Protein AF-A0A128ECB1-F1 (afdb_monomer_lite)

Structure (mmCIF, N/CA/C/O backbone):
data_AF-A0A128ECB1-F1
#
_entry.id   AF-A0A128ECB1-F1
#
loop_
_atom_site.group_PDB
_atom_site.id
_atom_site.type_symbol
_atom_site.label_atom_id
_atom_site.label_alt_id
_atom_site.label_comp_id
_atom_site.label_asym_id
_atom_site.label_entity_id
_atom_site.label_seq_id
_atom_site.pdbx_PDB_ins_code
_atom_site.Cartn_x
_atom_site.Cartn_y
_atom_site.Cartn_z
_atom_site.occupancy
_atom_site.B_iso_or_equiv
_atom_site.auth_seq_id
_atom_site.auth_comp_id
_atom_site.auth_asym_id
_atom_site.auth_atom_id
_atom_site.pdbx_PDB_model_num
ATOM 1 N N . MET A 1 1 ? -12.118 0.300 20.536 1.00 48.75 1 MET A N 1
ATOM 2 C CA . MET A 1 1 ? -10.852 0.964 20.926 1.00 48.75 1 MET A CA 1
ATOM 3 C C . MET A 1 1 ? -10.892 2.344 20.295 1.00 48.75 1 MET A C 1
ATOM 5 O O . MET A 1 1 ? -11.172 2.391 19.109 1.00 48.75 1 MET A O 1
ATOM 9 N N . LYS A 1 2 ? -10.708 3.451 21.031 1.00 47.72 2 LYS A N 1
ATOM 10 C CA . LYS A 1 2 ? -10.487 4.741 20.357 1.00 47.72 2 LYS A CA 1
ATOM 11 C C . LYS A 1 2 ? -9.091 4.660 19.750 1.00 47.72 2 LYS A C 1
ATOM 13 O O . LYS A 1 2 ? -8.120 4.526 20.490 1.00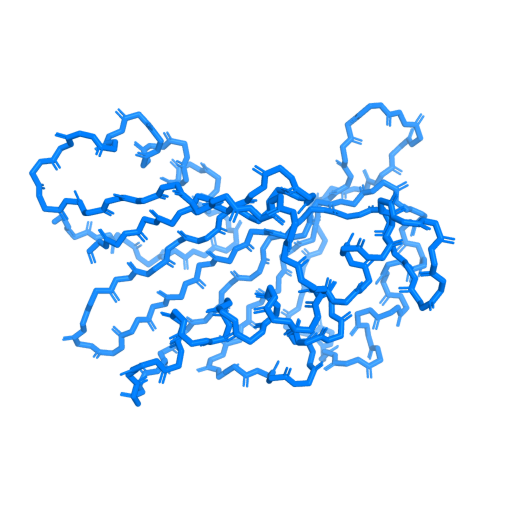 47.72 2 LYS A O 1
ATOM 18 N N . ILE A 1 3 ? -9.018 4.579 18.431 1.00 57.84 3 ILE A N 1
ATOM 19 C CA . ILE A 1 3 ? -7.754 4.711 17.719 1.00 57.84 3 ILE A CA 1
ATOM 20 C C . ILE A 1 3 ? -7.502 6.210 17.662 1.00 57.84 3 ILE A C 1
ATOM 22 O O . ILE A 1 3 ? -8.335 6.944 17.135 1.00 57.84 3 ILE A O 1
ATOM 26 N N . ASP A 1 4 ? -6.422 6.658 18.305 1.00 58.25 4 ASP A N 1
ATOM 27 C CA . ASP A 1 4 ? -5.893 8.006 18.089 1.00 58.25 4 ASP A CA 1
ATOM 28 C C . ASP A 1 4 ? -5.702 8.202 16.581 1.00 58.25 4 ASP A C 1
ATOM 30 O O . ASP A 1 4 ? -5.378 7.229 15.897 1.00 58.25 4 ASP A O 1
ATOM 34 N N . ASP A 1 5 ? -5.894 9.416 16.060 1.00 69.38 5 ASP A N 1
ATOM 35 C CA . ASP A 1 5 ? -5.729 9.669 14.626 1.00 69.38 5 ASP A CA 1
ATOM 36 C C . ASP A 1 5 ? -4.390 9.083 14.138 1.00 69.38 5 ASP A C 1
ATOM 38 O O . ASP A 1 5 ? -3.307 9.403 14.650 1.00 69.38 5 ASP A O 1
ATOM 42 N N . ILE A 1 6 ? -4.473 8.131 13.202 1.00 76.12 6 ILE A N 1
ATOM 43 C CA . ILE A 1 6 ? -3.283 7.559 12.581 1.00 76.12 6 ILE A CA 1
ATOM 44 C C . ILE A 1 6 ? -2.741 8.616 11.632 1.00 76.12 6 ILE A C 1
ATOM 46 O O . ILE A 1 6 ? -3.470 9.182 10.833 1.00 76.12 6 ILE A O 1
ATOM 50 N N . THR A 1 7 ? -1.448 8.870 11.745 1.00 81.44 7 THR A N 1
ATOM 51 C CA . THR A 1 7 ? -0.670 9.776 10.911 1.00 81.44 7 THR A CA 1
ATOM 52 C C . THR A 1 7 ? 0.581 9.032 10.450 1.00 81.44 7 THR A C 1
ATOM 54 O O . THR A 1 7 ? 0.991 8.046 11.078 1.00 81.44 7 THR A O 1
ATOM 57 N N . PRO A 1 8 ? 1.286 9.526 9.424 1.00 80.50 8 PRO A N 1
ATOM 58 C CA . PRO A 1 8 ? 2.582 8.978 9.032 1.00 80.50 8 PRO A CA 1
ATOM 59 C C . PRO A 1 8 ? 3.594 8.814 10.184 1.00 80.50 8 PRO A C 1
ATOM 61 O O . PRO A 1 8 ? 4.447 7.933 10.136 1.00 80.50 8 PRO A O 1
ATOM 64 N N . ASN A 1 9 ? 3.514 9.637 11.239 1.00 82.19 9 ASN A N 1
ATOM 65 C CA . ASN A 1 9 ? 4.475 9.612 12.348 1.00 82.19 9 ASN A CA 1
ATOM 66 C C . ASN A 1 9 ? 4.181 8.527 13.403 1.00 82.19 9 ASN A C 1
ATOM 68 O O . ASN A 1 9 ? 5.099 8.119 14.114 1.00 82.19 9 ASN A O 1
ATOM 72 N N . ASN A 1 10 ? 2.928 8.076 13.549 1.00 82.25 10 ASN A N 1
ATOM 73 C CA . ASN A 1 10 ? 2.549 7.038 14.522 1.00 82.25 10 ASN A CA 1
ATOM 74 C C . ASN A 1 10 ? 2.112 5.713 13.867 1.00 82.25 10 ASN A C 1
ATOM 76 O O . ASN A 1 10 ? 1.903 4.744 14.599 1.00 82.25 10 ASN A O 1
ATOM 80 N N . PHE A 1 11 ? 2.024 5.652 12.530 1.00 85.00 11 PHE A N 1
ATOM 81 C CA . PHE A 1 11 ? 1.539 4.492 11.775 1.00 85.00 11 PHE A CA 1
ATOM 82 C C . PHE A 1 11 ? 2.180 3.183 12.235 1.00 85.00 11 PHE A C 1
ATOM 84 O O . PHE A 1 11 ? 1.469 2.253 12.592 1.00 85.00 11 PHE A O 1
ATOM 91 N N . ASP A 1 12 ? 3.511 3.121 12.306 1.00 84.12 12 ASP A N 1
ATOM 92 C CA . ASP A 1 12 ? 4.231 1.881 12.629 1.00 84.12 12 ASP A CA 1
ATOM 93 C C . ASP A 1 12 ? 3.928 1.392 14.042 1.00 84.12 12 ASP A C 1
ATOM 95 O O . ASP A 1 12 ? 3.641 0.216 14.255 1.00 84.12 12 ASP A O 1
ATOM 99 N N . LYS A 1 13 ? 3.885 2.314 15.006 1.00 82.56 13 LYS A N 1
ATOM 100 C CA . LYS A 1 13 ? 3.534 1.999 16.393 1.00 82.56 13 LYS A CA 1
ATOM 101 C C . LYS A 1 13 ? 2.102 1.474 16.497 1.00 82.56 13 LYS A C 1
ATOM 103 O O . LYS A 1 13 ? 1.847 0.540 17.260 1.00 82.56 13 LYS A O 1
ATOM 108 N N . VAL A 1 14 ? 1.165 2.074 15.759 1.00 76.38 14 VAL A N 1
ATOM 109 C CA . VAL A 1 14 ? -0.236 1.630 15.745 1.00 76.38 14 VAL A CA 1
ATOM 110 C C . VAL A 1 14 ? -0.356 0.275 15.051 1.00 76.38 14 VAL A C 1
ATOM 112 O O . VAL A 1 14 ? -0.978 -0.629 15.605 1.00 76.38 14 VAL A O 1
ATOM 115 N N . PHE A 1 15 ? 0.310 0.096 13.912 1.00 77.81 15 PHE A N 1
ATOM 116 C CA . PHE A 1 15 ? 0.346 -1.149 13.150 1.00 77.81 15 PHE A CA 1
ATOM 117 C C . PHE A 1 15 ? 0.907 -2.311 13.977 1.00 77.81 15 PHE A C 1
ATOM 119 O O . PHE A 1 15 ? 0.271 -3.354 14.110 1.00 77.81 15 PHE A O 1
ATOM 126 N N . GLU A 1 16 ? 2.062 -2.131 14.619 1.00 81.25 16 GLU A N 1
ATOM 127 C CA . GLU A 1 16 ? 2.663 -3.151 15.484 1.00 81.25 16 GLU A CA 1
ATOM 128 C C . GLU A 1 16 ? 1.773 -3.499 16.675 1.00 81.25 16 GLU A C 1
ATOM 130 O O . GLU A 1 16 ? 1.624 -4.673 17.032 1.00 81.25 16 GLU A O 1
ATOM 135 N N . LYS A 1 17 ? 1.167 -2.484 17.302 1.00 76.12 17 LYS A N 1
ATOM 136 C CA . LYS A 1 17 ? 0.213 -2.697 18.390 1.00 76.12 17 LYS A CA 1
ATOM 137 C C . LYS A 1 17 ? -0.983 -3.509 17.896 1.00 76.12 17 LYS A C 1
ATOM 139 O O . LYS A 1 17 ? -1.382 -4.450 18.572 1.00 76.12 17 LYS A O 1
ATOM 144 N N . MET A 1 18 ? -1.501 -3.214 16.707 1.00 70.44 18 MET A N 1
ATOM 145 C CA . MET A 1 18 ? -2.591 -3.971 16.094 1.00 70.44 18 MET A CA 1
ATOM 146 C C . MET A 1 18 ? -2.222 -5.419 15.793 1.00 70.44 18 MET A C 1
ATOM 148 O O . MET A 1 18 ? -3.006 -6.316 16.092 1.00 70.44 18 MET A O 1
ATOM 152 N N . LEU A 1 19 ? -1.030 -5.673 15.249 1.00 74.44 19 LEU A N 1
ATOM 153 C CA . LEU A 1 19 ? -0.571 -7.037 14.992 1.00 74.44 19 LEU A CA 1
ATOM 154 C C . LEU A 1 19 ? -0.505 -7.870 16.279 1.00 74.44 19 LEU A C 1
ATOM 156 O O . LEU A 1 19 ? -0.891 -9.043 16.275 1.00 74.44 19 LEU A O 1
ATOM 160 N N . LYS A 1 20 ? -0.064 -7.259 17.387 1.00 79.69 20 LYS A N 1
ATOM 161 C CA . LYS A 1 20 ? -0.066 -7.880 18.725 1.00 79.69 20 LYS A CA 1
ATOM 162 C C . LYS A 1 20 ? -1.488 -8.091 19.251 1.00 79.69 20 LYS A C 1
ATOM 164 O O . LYS A 1 20 ? -1.783 -9.115 19.862 1.00 79.69 20 LYS A O 1
ATOM 169 N N . ASP A 1 21 ? -2.377 -7.154 18.948 1.00 74.50 21 ASP A N 1
ATOM 170 C CA . ASP A 1 21 ? -3.736 -7.081 19.472 1.00 74.50 21 ASP A CA 1
ATOM 171 C C . ASP A 1 21 ? -4.796 -7.710 18.555 1.00 74.50 21 ASP A C 1
ATOM 173 O O . ASP A 1 21 ? -5.985 -7.606 18.843 1.00 74.50 21 ASP A O 1
ATOM 177 N N . LYS A 1 22 ? -4.404 -8.421 17.488 1.00 71.69 22 LYS A N 1
ATOM 178 C CA . LYS A 1 22 ? -5.326 -8.976 16.475 1.00 71.69 22 LYS A CA 1
ATOM 179 C C . LYS A 1 22 ? -6.431 -9.893 17.021 1.00 71.69 22 LYS A C 1
ATOM 181 O O . LYS A 1 22 ? -7.403 -10.153 16.323 1.00 71.69 22 LYS A O 1
ATOM 186 N N . LYS A 1 23 ? -6.280 -10.405 18.249 1.00 74.69 23 LYS A N 1
ATOM 187 C CA . LYS A 1 23 ? -7.268 -11.244 18.956 1.00 74.69 23 LYS A CA 1
ATOM 188 C C . LYS A 1 23 ? -8.085 -10.487 20.015 1.00 74.69 23 LYS A C 1
ATOM 190 O O . LYS A 1 23 ? -8.841 -11.109 20.757 1.00 74.69 23 LYS A O 1
ATOM 195 N N . LYS A 1 24 ? -7.911 -9.170 20.152 1.00 77.56 24 LYS A N 1
ATOM 196 C CA . LYS A 1 24 ? -8.659 -8.367 21.126 1.00 77.56 24 LYS A CA 1
ATOM 197 C C . LYS A 1 24 ? -10.105 -8.162 20.680 1.00 77.56 24 LYS A C 1
ATOM 199 O O . LYS A 1 24 ? -10.434 -8.170 19.497 1.00 77.56 24 LYS A O 1
ATOM 204 N N . ARG A 1 25 ? -10.975 -7.939 21.666 1.00 77.44 25 ARG A N 1
ATOM 205 C CA . ARG A 1 25 ? -12.389 -7.616 21.452 1.00 77.44 25 ARG A CA 1
ATOM 206 C C . ARG A 1 25 ? -12.525 -6.351 20.596 1.00 77.44 25 ARG A C 1
ATOM 208 O O . ARG A 1 25 ? -11.927 -5.328 20.922 1.00 77.44 25 ARG A O 1
ATOM 215 N N . GLY A 1 26 ? -13.363 -6.424 19.563 1.00 78.88 26 GLY A N 1
ATOM 216 C CA . GLY A 1 26 ? -13.645 -5.301 18.665 1.00 78.88 26 GLY A CA 1
ATOM 217 C C . GLY A 1 26 ? -12.675 -5.159 17.492 1.00 78.88 26 GLY A C 1
ATOM 218 O O . GLY A 1 26 ? -12.663 -4.106 16.880 1.00 78.88 26 GLY A O 1
ATOM 219 N N . VAL A 1 27 ? -11.870 -6.184 17.189 1.00 84.69 27 VAL A N 1
ATOM 220 C CA . VAL A 1 27 ? -11.055 -6.242 15.968 1.00 84.69 27 VAL A CA 1
ATOM 221 C C . VAL A 1 27 ? -11.497 -7.448 15.148 1.00 84.69 27 VAL A C 1
ATOM 223 O O . VAL A 1 27 ? -11.406 -8.580 15.627 1.00 84.69 27 VAL A O 1
ATOM 226 N N . ALA A 1 28 ? -11.958 -7.222 13.919 1.00 88.19 28 ALA A N 1
ATOM 227 C CA . ALA A 1 28 ? -12.137 -8.296 12.944 1.00 88.19 28 ALA A CA 1
ATOM 228 C C . ALA A 1 28 ? -10.890 -8.376 12.056 1.00 88.19 28 ALA A C 1
ATOM 230 O O . ALA A 1 28 ? -10.308 -7.357 11.696 1.00 88.19 28 ALA A O 1
ATOM 231 N N . ASN A 1 29 ? -10.442 -9.584 11.723 1.00 89.75 29 ASN A N 1
ATOM 232 C CA . ASN A 1 29 ? -9.281 -9.777 10.861 1.00 89.75 29 ASN A CA 1
ATOM 233 C C . ASN A 1 29 ? -9.518 -10.913 9.869 1.00 89.75 29 ASN A C 1
ATOM 235 O O . ASN A 1 29 ? -10.249 -11.858 10.164 1.00 89.75 29 ASN A O 1
ATOM 239 N N . ALA A 1 30 ? -8.891 -10.806 8.704 1.00 90.44 30 ALA A N 1
ATOM 240 C CA . ALA A 1 30 ? -8.915 -11.813 7.660 1.00 90.44 30 ALA A CA 1
ATOM 241 C C . ALA A 1 30 ? -7.533 -11.924 7.009 1.00 90.44 30 ALA A C 1
ATOM 243 O O . ALA A 1 30 ? -6.811 -10.935 6.876 1.00 90.44 30 ALA A O 1
ATOM 244 N N . ARG A 1 31 ? -7.183 -13.136 6.578 1.00 91.56 31 ARG A N 1
ATOM 245 C CA . ARG A 1 31 ? -6.104 -13.370 5.619 1.00 91.56 31 ARG A CA 1
ATOM 246 C C . ARG A 1 31 ? -6.754 -13.784 4.309 1.00 91.56 31 ARG A C 1
ATOM 248 O O . ARG A 1 31 ? -7.494 -14.763 4.284 1.00 91.56 31 ARG A O 1
ATOM 255 N N . ILE A 1 32 ? -6.483 -13.030 3.259 1.00 93.44 32 ILE A N 1
ATOM 256 C CA . ILE A 1 32 ? -6.974 -13.290 1.913 1.00 93.44 32 ILE A CA 1
ATOM 257 C C . ILE A 1 32 ? -5.817 -13.885 1.134 1.00 93.44 32 ILE A C 1
ATOM 259 O O . ILE A 1 32 ? -4.764 -13.259 1.025 1.00 93.44 32 ILE A O 1
ATOM 263 N N . ASP A 1 33 ? -6.010 -15.096 0.632 1.00 93.44 33 ASP A N 1
ATOM 264 C CA . ASP A 1 33 ? -5.047 -15.724 -0.257 1.00 93.44 33 ASP A CA 1
ATOM 265 C C . ASP A 1 33 ? -5.195 -15.149 -1.670 1.00 93.44 33 ASP A C 1
ATOM 267 O O . ASP A 1 33 ? -6.310 -14.999 -2.173 1.00 93.44 33 ASP A O 1
ATOM 271 N N . PHE A 1 34 ? -4.073 -14.781 -2.278 1.00 92.69 34 PHE A N 1
ATOM 272 C CA . PHE A 1 34 ? -4.014 -14.263 -3.642 1.00 92.69 34 PHE A CA 1
ATOM 273 C C . PHE A 1 34 ? -3.440 -15.278 -4.630 1.00 92.69 34 PHE A C 1
ATOM 275 O O . PHE A 1 34 ? -3.350 -14.966 -5.826 1.00 92.69 34 PHE A O 1
ATOM 282 N N . GLU A 1 35 ? -3.085 -16.475 -4.167 1.00 88.25 35 GLU A N 1
ATOM 283 C CA . GLU A 1 35 ? -2.659 -17.561 -5.033 1.00 88.25 35 GLU A CA 1
ATOM 284 C C . GLU A 1 35 ? -3.758 -17.861 -6.065 1.00 88.25 35 GLU A C 1
ATOM 286 O O . GLU A 1 35 ? -4.948 -17.914 -5.754 1.00 88.25 35 GLU A O 1
ATOM 291 N N . ASN A 1 36 ? -3.364 -18.009 -7.331 1.00 88.56 36 ASN A N 1
ATOM 292 C CA . ASN A 1 36 ? -4.260 -18.295 -8.459 1.00 88.56 36 ASN A CA 1
ATOM 293 C C . ASN A 1 36 ? -5.336 -17.231 -8.776 1.00 88.56 36 ASN A C 1
ATOM 295 O O . ASN A 1 36 ? -6.221 -17.483 -9.594 1.00 88.56 36 ASN A O 1
ATOM 299 N N . ILE A 1 37 ? -5.259 -16.022 -8.206 1.00 92.62 37 ILE A N 1
ATOM 300 C CA . ILE A 1 37 ? -6.124 -14.892 -8.588 1.00 92.62 37 ILE A CA 1
ATOM 301 C C . ILE A 1 37 ? -5.414 -14.031 -9.641 1.00 92.62 37 ILE A C 1
ATOM 303 O O . ILE A 1 37 ? -4.225 -13.733 -9.520 1.00 92.62 37 ILE A O 1
ATOM 307 N N . SER A 1 38 ? -6.131 -13.581 -10.676 1.00 93.88 38 SER A N 1
ATOM 308 C CA . SER A 1 38 ? -5.564 -12.663 -11.673 1.00 93.88 38 SER A CA 1
ATOM 309 C C . SER A 1 38 ? -5.203 -11.310 -11.038 1.00 93.88 38 SER A C 1
ATOM 311 O O . SER A 1 38 ? -5.912 -10.835 -10.153 1.00 93.88 38 SER A O 1
ATOM 313 N N . ILE A 1 39 ? -4.141 -10.635 -11.502 1.00 94.69 39 ILE A N 1
ATOM 314 C CA . ILE A 1 39 ? -3.746 -9.308 -10.973 1.00 94.69 39 ILE A CA 1
ATOM 315 C C . ILE A 1 39 ? -4.922 -8.325 -10.978 1.00 94.69 39 ILE A C 1
ATOM 317 O O . ILE A 1 39 ? -5.155 -7.618 -9.997 1.00 94.69 39 ILE A O 1
ATOM 321 N N . ASN A 1 40 ? -5.697 -8.306 -12.063 1.00 94.88 40 ASN A N 1
ATOM 322 C CA . ASN A 1 40 ? -6.851 -7.421 -12.181 1.00 94.88 40 ASN A CA 1
ATOM 323 C C . ASN A 1 40 ? -7.898 -7.708 -11.101 1.00 94.88 40 ASN A C 1
ATOM 325 O O . ASN A 1 40 ? -8.466 -6.771 -10.543 1.00 94.88 40 ASN A O 1
ATOM 329 N N . ASP A 1 41 ? -8.138 -8.977 -10.781 1.00 95.75 41 ASP A N 1
ATOM 330 C CA . ASP A 1 41 ? -9.120 -9.349 -9.767 1.00 95.75 41 ASP A CA 1
ATOM 331 C C . ASP A 1 41 ? -8.585 -9.150 -8.343 1.00 95.75 41 ASP A C 1
ATOM 333 O O . ASP A 1 41 ? -9.353 -8.727 -7.482 1.00 95.75 41 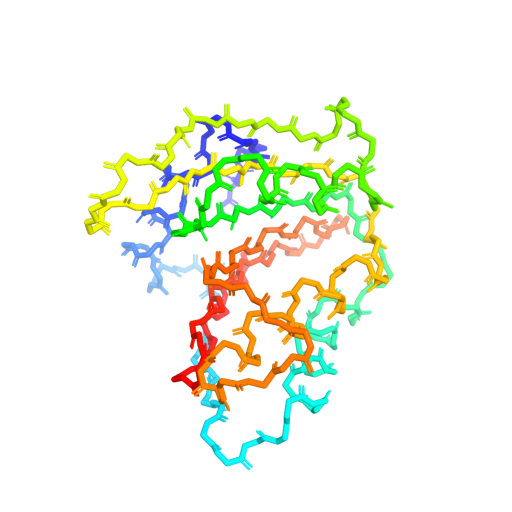ASP A O 1
ATOM 337 N N . LYS A 1 42 ? -7.269 -9.294 -8.104 1.00 95.00 42 LYS A N 1
ATOM 338 C CA . LYS A 1 42 ? -6.626 -8.877 -6.838 1.00 95.00 42 LYS A CA 1
ATOM 339 C C . LYS A 1 42 ? -6.861 -7.387 -6.571 1.00 95.00 42 LYS A C 1
ATOM 341 O O . LYS A 1 42 ? -7.306 -7.004 -5.490 1.00 95.00 42 LYS A O 1
ATOM 346 N N . ILE A 1 43 ? -6.615 -6.541 -7.576 1.00 95.25 43 ILE A N 1
ATOM 347 C CA . ILE A 1 43 ? -6.816 -5.087 -7.477 1.00 95.25 43 ILE A CA 1
ATOM 348 C C . ILE A 1 43 ? -8.294 -4.757 -7.244 1.00 95.25 43 ILE A C 1
ATOM 350 O O . ILE A 1 43 ? -8.608 -3.955 -6.365 1.00 95.25 43 ILE A O 1
ATOM 354 N N . LYS A 1 44 ? -9.212 -5.377 -7.999 1.00 94.88 44 LYS A N 1
ATOM 355 C CA . LYS A 1 44 ? -10.659 -5.190 -7.798 1.00 94.88 44 LYS A CA 1
ATOM 356 C C . LYS A 1 44 ? -11.094 -5.602 -6.397 1.00 94.88 44 LYS A C 1
ATOM 358 O O . LYS A 1 44 ? -11.904 -4.895 -5.809 1.00 94.88 44 LYS A O 1
ATOM 363 N N . LEU A 1 45 ? -10.563 -6.702 -5.864 1.00 93.50 45 LEU A N 1
ATOM 364 C CA . LEU A 1 45 ? -10.879 -7.153 -4.516 1.00 93.50 45 LEU A CA 1
ATOM 365 C C . LEU A 1 45 ? -10.410 -6.133 -3.477 1.00 93.50 45 LEU A C 1
ATOM 367 O O . LEU A 1 45 ? -11.209 -5.722 -2.647 1.00 93.50 45 LEU A O 1
ATOM 371 N N . ILE A 1 46 ? -9.167 -5.652 -3.561 1.00 93.25 46 ILE A N 1
ATOM 372 C CA . ILE A 1 46 ? -8.661 -4.609 -2.652 1.00 93.25 46 ILE A CA 1
ATOM 373 C C . ILE A 1 46 ? -9.524 -3.347 -2.729 1.00 93.25 46 ILE A C 1
ATOM 375 O O . ILE A 1 46 ? -9.903 -2.800 -1.696 1.00 93.25 46 ILE A O 1
ATOM 379 N N . LEU A 1 47 ? -9.883 -2.909 -3.939 1.00 92.56 47 LEU A N 1
ATOM 380 C CA . LEU A 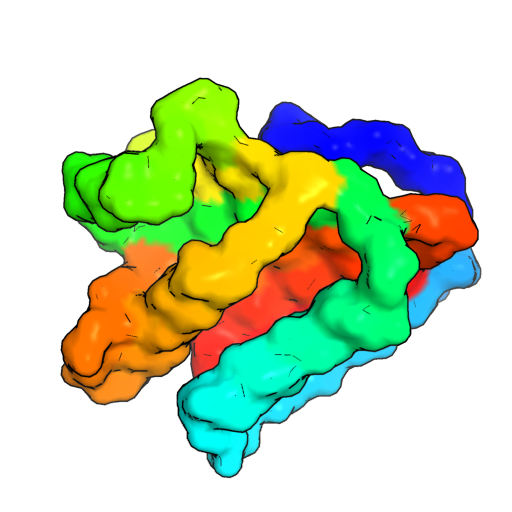1 47 ? -10.798 -1.784 -4.115 1.00 92.56 47 LEU A CA 1
ATOM 381 C C . LEU A 1 47 ? -12.148 -2.065 -3.462 1.00 92.56 47 LEU A C 1
ATOM 383 O O . LEU A 1 47 ? -12.627 -1.223 -2.720 1.00 92.56 47 LEU A O 1
ATOM 387 N N . PHE A 1 48 ? -12.737 -3.239 -3.679 1.00 91.31 48 PHE A N 1
ATOM 388 C CA . PHE A 1 48 ? -14.013 -3.625 -3.079 1.00 91.31 48 PHE A CA 1
ATOM 389 C C . PHE A 1 48 ? -13.979 -3.567 -1.546 1.00 91.31 48 PHE A C 1
ATOM 391 O O . PHE A 1 48 ? -14.905 -3.029 -0.944 1.00 91.31 48 PHE A O 1
ATOM 398 N N . LEU A 1 49 ? -12.900 -4.041 -0.914 1.00 89.69 49 LEU A N 1
ATOM 399 C CA . LEU A 1 49 ? -12.749 -3.996 0.546 1.00 89.69 49 LEU A CA 1
ATOM 400 C C . LEU A 1 49 ? -12.757 -2.566 1.099 1.00 89.69 49 LEU A C 1
ATOM 402 O O . LEU A 1 49 ? -13.186 -2.358 2.229 1.00 89.69 49 LEU A O 1
ATOM 406 N N . ILE A 1 50 ? -12.295 -1.594 0.311 1.00 86.88 50 ILE A N 1
ATOM 407 C CA . ILE A 1 50 ? -12.179 -0.192 0.723 1.00 86.88 50 ILE A CA 1
ATOM 408 C C . ILE A 1 50 ? -13.402 0.639 0.287 1.00 86.88 50 ILE A C 1
ATOM 410 O O . ILE A 1 50 ? -13.837 1.533 1.006 1.00 86.88 50 ILE A O 1
ATOM 414 N N . PHE A 1 51 ? -13.976 0.349 -0.883 1.00 76.62 51 PHE A N 1
ATOM 415 C CA . PHE A 1 51 ? -15.055 1.125 -1.507 1.00 76.62 51 PHE A CA 1
ATOM 416 C C . PHE A 1 51 ? -16.462 0.723 -1.073 1.00 76.62 51 PHE A C 1
ATOM 418 O O . PHE A 1 51 ? -17.421 1.384 -1.466 1.00 76.62 51 PHE A O 1
ATOM 425 N N . ASN A 1 52 ? -16.621 -0.320 -0.255 1.00 65.12 52 ASN A N 1
ATOM 426 C CA . ASN A 1 52 ? -17.950 -0.781 0.152 1.00 65.12 52 ASN A CA 1
ATOM 427 C C . ASN A 1 52 ? -18.714 0.217 1.055 1.00 65.12 52 ASN A C 1
ATOM 429 O O . ASN A 1 52 ? -19.871 -0.020 1.391 1.00 65.12 52 ASN A O 1
ATOM 433 N N . GLY A 1 53 ? -18.097 1.343 1.435 1.00 54.25 53 GLY A N 1
ATOM 434 C CA . GLY A 1 53 ? -18.749 2.450 2.127 1.00 54.25 53 GLY A CA 1
ATOM 435 C C . GLY A 1 53 ? -18.450 3.783 1.448 1.00 54.25 53 GLY A C 1
ATOM 436 O O . GLY A 1 53 ? -17.301 4.209 1.374 1.00 54.25 53 GLY A O 1
ATOM 437 N N . ASN A 1 54 ? -19.484 4.494 0.997 1.00 60.12 54 ASN A N 1
ATOM 438 C CA . ASN A 1 54 ? -19.361 5.933 0.776 1.00 60.12 54 ASN A CA 1
ATOM 439 C C . ASN A 1 54 ? -18.914 6.574 2.101 1.00 60.12 54 ASN A C 1
ATOM 441 O O . ASN A 1 54 ? -19.609 6.434 3.106 1.00 60.12 54 ASN A O 1
ATOM 445 N N . GLY A 1 55 ? -17.774 7.270 2.109 1.00 77.31 55 GLY A N 1
ATOM 446 C CA . GLY A 1 55 ? -17.326 8.035 3.277 1.00 77.31 55 GLY A CA 1
ATOM 447 C C . GLY A 1 55 ? -15.916 7.737 3.763 1.00 77.31 55 GLY A C 1
ATOM 448 O O . GLY A 1 55 ? -15.710 7.701 4.967 1.00 77.31 55 GLY A O 1
ATOM 449 N N . VAL A 1 56 ? -14.937 7.551 2.881 1.00 86.25 56 VAL A N 1
ATOM 450 C CA . VAL A 1 56 ? -13.530 7.606 3.308 1.00 86.25 56 VAL A CA 1
ATOM 451 C C . VAL A 1 56 ? -13.245 9.022 3.811 1.00 86.25 56 VAL A C 1
ATOM 453 O O . VAL A 1 56 ? -13.504 9.992 3.107 1.00 86.25 56 VAL A O 1
ATOM 456 N N . GLU A 1 57 ? -12.780 9.131 5.051 1.00 88.19 57 GLU A N 1
ATOM 457 C CA . GLU A 1 57 ? -12.384 10.390 5.691 1.00 88.19 57 GLU A CA 1
ATOM 458 C C . GLU A 1 57 ? -10.897 10.675 5.457 1.00 88.19 57 GLU A C 1
ATOM 460 O O . GLU A 1 57 ? -10.497 11.819 5.257 1.00 88.19 57 GLU A O 1
ATOM 465 N N . ASN A 1 58 ? -10.077 9.625 5.500 1.00 89.81 58 ASN A N 1
ATOM 466 C CA . ASN A 1 58 ? -8.631 9.709 5.351 1.00 89.81 58 ASN A CA 1
ATOM 467 C C . ASN A 1 58 ? -8.074 8.364 4.868 1.00 89.81 58 ASN A C 1
ATOM 469 O O . ASN A 1 58 ? -8.574 7.299 5.242 1.00 89.81 58 ASN A O 1
ATOM 473 N N . ILE A 1 59 ? -7.033 8.418 4.043 1.00 91.44 59 ILE A N 1
ATOM 474 C CA . ILE A 1 59 ? -6.260 7.259 3.611 1.00 91.44 59 ILE A CA 1
ATOM 475 C C . ILE A 1 59 ? -4.766 7.550 3.748 1.00 91.44 59 ILE A C 1
ATOM 477 O O . ILE A 1 59 ? -4.270 8.585 3.300 1.00 91.44 59 ILE A O 1
ATOM 481 N N . ILE A 1 60 ? -4.043 6.601 4.340 1.00 93.94 60 ILE A N 1
ATOM 482 C CA . ILE A 1 60 ? -2.589 6.631 4.468 1.00 93.94 60 ILE A CA 1
ATOM 483 C C . ILE A 1 60 ? -2.011 5.412 3.763 1.00 93.94 60 ILE A C 1
ATOM 485 O O . ILE A 1 60 ? -2.327 4.270 4.092 1.00 93.94 60 ILE A O 1
ATOM 489 N N . TYR A 1 61 ? -1.108 5.662 2.826 1.00 95.31 61 TYR A N 1
ATOM 490 C CA . TYR A 1 61 ? -0.291 4.645 2.189 1.00 95.31 61 TYR A CA 1
ATOM 491 C C . TYR A 1 61 ? 1.067 4.643 2.873 1.00 95.31 61 TYR A C 1
ATOM 493 O O . TYR A 1 61 ? 1.732 5.677 2.923 1.00 95.31 61 TYR A O 1
ATOM 501 N N . LYS A 1 62 ? 1.516 3.483 3.341 1.00 96.00 62 LYS A N 1
ATOM 502 C CA . LYS A 1 62 ? 2.923 3.239 3.650 1.00 96.00 62 LYS A CA 1
ATOM 503 C C . LYS A 1 62 ? 3.501 2.378 2.537 1.00 96.00 62 LYS A C 1
ATOM 505 O O . LYS A 1 62 ? 3.129 1.216 2.385 1.00 96.00 62 LYS A O 1
ATOM 510 N N . ILE A 1 63 ? 4.417 2.954 1.770 1.00 95.88 63 ILE A N 1
ATOM 511 C CA . ILE A 1 63 ? 5.122 2.272 0.690 1.00 95.88 63 ILE A CA 1
ATOM 512 C C . ILE A 1 63 ? 6.524 1.943 1.190 1.00 95.88 63 ILE A C 1
ATOM 514 O O . ILE A 1 63 ? 7.342 2.835 1.436 1.00 95.88 63 ILE A O 1
ATOM 518 N N . LEU A 1 64 ? 6.784 0.649 1.349 1.00 95.94 64 LEU A N 1
ATOM 519 C CA . LEU A 1 64 ? 8.132 0.119 1.501 1.00 95.94 64 LEU A CA 1
ATOM 520 C C . LEU A 1 64 ? 8.698 -0.099 0.100 1.00 95.94 64 LEU A C 1
ATOM 522 O O . LEU A 1 64 ? 8.006 -0.686 -0.727 1.00 95.94 64 LEU A O 1
ATOM 526 N N . PHE A 1 65 ? 9.912 0.367 -0.178 1.00 96.06 65 PHE A N 1
ATOM 527 C CA . PHE A 1 65 ? 10.506 0.251 -1.512 1.00 96.06 65 PHE A CA 1
ATOM 528 C C . PHE A 1 65 ? 11.963 -0.211 -1.464 1.00 96.06 65 PHE A C 1
ATOM 530 O O . PHE A 1 65 ? 12.718 0.179 -0.572 1.00 96.06 65 PHE A O 1
ATOM 537 N N . TRP A 1 66 ? 12.356 -1.006 -2.458 1.00 95.75 66 TRP A N 1
ATOM 538 C CA . TRP A 1 66 ? 13.742 -1.417 -2.728 1.00 95.75 66 TRP A CA 1
ATOM 539 C C . TRP A 1 66 ? 14.259 -0.846 -4.056 1.00 95.75 66 TRP A C 1
ATOM 541 O O . TRP A 1 66 ? 15.251 -1.314 -4.607 1.00 95.75 66 TRP A O 1
ATOM 551 N N . GLU A 1 67 ? 13.584 0.187 -4.550 1.00 92.81 67 GLU A N 1
ATOM 552 C CA . GLU A 1 67 ? 13.973 0.946 -5.733 1.00 92.81 67 GLU A CA 1
ATOM 553 C C . GLU A 1 67 ? 14.943 2.080 -5.408 1.00 92.81 67 GLU A C 1
ATOM 555 O O . GLU A 1 67 ? 15.106 2.496 -4.256 1.00 92.81 67 GLU A O 1
ATOM 560 N N . ASN A 1 68 ? 15.562 2.643 -6.447 1.00 91.50 68 ASN A N 1
ATOM 561 C CA . ASN A 1 68 ? 16.276 3.905 -6.302 1.00 91.50 68 ASN A CA 1
ATOM 562 C C . ASN A 1 68 ? 15.306 5.005 -5.825 1.00 91.50 68 ASN A C 1
ATOM 564 O O . ASN A 1 68 ? 14.237 5.198 -6.402 1.00 91.50 68 ASN A O 1
ATOM 568 N N . ASP A 1 69 ? 15.707 5.775 -4.809 1.00 90.56 69 ASP A N 1
ATOM 569 C CA . ASP A 1 69 ? 14.950 6.913 -4.273 1.00 90.56 69 ASP A CA 1
ATOM 570 C C . ASP A 1 69 ? 14.412 7.860 -5.360 1.00 90.56 69 ASP A C 1
ATOM 572 O O . ASP A 1 69 ? 13.302 8.377 -5.230 1.00 90.56 69 ASP A O 1
ATOM 576 N N . THR A 1 70 ? 15.188 8.112 -6.417 1.00 90.81 70 THR A N 1
ATOM 577 C CA . THR A 1 70 ? 14.778 8.994 -7.519 1.00 90.81 70 THR A CA 1
ATOM 578 C C . THR A 1 70 ? 13.653 8.382 -8.347 1.00 90.81 70 THR A C 1
ATOM 580 O O . THR A 1 70 ? 12.731 9.087 -8.744 1.00 90.81 70 THR A O 1
ATOM 583 N N . GLU A 1 71 ? 13.695 7.074 -8.584 1.00 92.00 71 GLU A N 1
ATOM 584 C CA . GLU A 1 71 ? 12.717 6.362 -9.405 1.00 92.00 71 GLU A CA 1
ATOM 585 C C . GLU A 1 71 ? 11.342 6.329 -8.737 1.00 92.00 71 GLU A C 1
ATOM 587 O O . GLU A 1 71 ? 10.352 6.776 -9.324 1.00 92.00 71 GLU A O 1
ATOM 592 N N . ILE A 1 72 ? 11.292 5.907 -7.469 1.00 93.25 72 ILE A N 1
ATOM 593 C CA . ILE A 1 72 ? 10.038 5.870 -6.710 1.00 93.25 72 ILE A CA 1
ATOM 594 C C . ILE A 1 72 ? 9.453 7.276 -6.531 1.00 93.25 72 ILE A C 1
ATOM 596 O O . ILE A 1 72 ? 8.242 7.468 -6.651 1.00 93.25 72 ILE A O 1
ATOM 600 N N . LYS A 1 73 ? 10.307 8.281 -6.297 1.00 91.56 73 LYS A N 1
ATOM 601 C CA . LYS A 1 73 ? 9.880 9.671 -6.129 1.00 91.56 73 LYS A CA 1
ATOM 602 C C . LYS A 1 73 ? 9.312 10.237 -7.427 1.00 91.56 73 LYS A C 1
ATOM 604 O O . LYS A 1 73 ? 8.226 10.804 -7.392 1.00 91.56 73 LYS A O 1
ATOM 609 N N . ASN A 1 74 ? 9.988 10.035 -8.558 1.00 91.69 74 ASN A N 1
ATOM 610 C CA . ASN A 1 74 ? 9.494 10.479 -9.862 1.00 91.69 74 ASN A CA 1
ATOM 611 C C . ASN A 1 74 ? 8.139 9.842 -10.187 1.00 91.69 74 ASN A C 1
ATOM 613 O O . ASN A 1 74 ? 7.226 10.538 -10.624 1.00 91.69 74 ASN A O 1
ATOM 617 N N . TYR A 1 75 ? 7.980 8.541 -9.923 1.00 94.00 75 TYR A N 1
ATOM 618 C CA . TYR A 1 75 ? 6.698 7.868 -10.104 1.00 94.00 75 TYR A CA 1
ATOM 619 C C . TYR A 1 75 ? 5.593 8.493 -9.235 1.00 94.00 75 TYR A C 1
ATOM 621 O O . TYR A 1 75 ? 4.537 8.847 -9.762 1.00 94.00 75 TYR A O 1
ATOM 629 N N . ILE A 1 76 ? 5.830 8.674 -7.930 1.00 94.19 76 ILE A N 1
ATOM 630 C CA . ILE A 1 76 ? 4.830 9.240 -7.009 1.00 94.19 76 ILE A CA 1
ATOM 631 C C . ILE A 1 76 ? 4.458 10.670 -7.422 1.00 94.19 76 ILE A C 1
ATOM 633 O O . ILE A 1 76 ? 3.273 10.981 -7.509 1.00 94.19 76 ILE A O 1
ATOM 637 N N . GLU A 1 77 ? 5.439 11.509 -7.763 1.00 92.88 77 GLU A N 1
ATOM 638 C CA . GLU A 1 77 ? 5.220 12.907 -8.165 1.00 92.88 77 GLU A CA 1
ATOM 639 C C . GLU A 1 77 ? 4.385 13.051 -9.446 1.00 92.88 77 GLU A C 1
ATOM 641 O O . GLU A 1 77 ? 3.728 14.071 -9.633 1.00 92.88 77 GLU A O 1
ATOM 646 N N . THR A 1 78 ? 4.339 12.028 -10.308 1.00 91.25 78 THR A N 1
ATOM 647 C CA . THR A 1 78 ? 3.470 12.046 -11.504 1.00 91.25 78 THR A CA 1
ATOM 648 C C . THR A 1 78 ? 1.983 11.853 -11.188 1.00 91.25 78 THR A C 1
ATOM 650 O O . THR A 1 78 ? 1.136 12.060 -12.058 1.00 91.25 78 THR A O 1
ATOM 653 N N . LYS A 1 79 ? 1.650 11.416 -9.968 1.00 91.19 79 LYS A N 1
ATOM 654 C CA . LYS A 1 79 ? 0.288 11.033 -9.559 1.00 91.19 79 LYS A CA 1
ATOM 655 C C . LYS A 1 79 ? -0.190 11.733 -8.288 1.00 91.19 79 LYS A C 1
ATOM 657 O O . LYS A 1 79 ? -1.397 11.788 -8.054 1.00 91.19 79 LYS A O 1
ATOM 662 N N . ILE A 1 80 ? 0.736 12.212 -7.460 1.00 92.06 80 ILE A N 1
ATOM 663 C CA . ILE A 1 80 ? 0.484 12.718 -6.114 1.00 92.06 80 ILE A CA 1
ATOM 664 C C . ILE A 1 80 ? 1.240 14.042 -5.920 1.00 92.06 80 ILE A C 1
ATOM 666 O O . ILE A 1 80 ? 2.453 14.080 -6.146 1.00 92.06 80 ILE A O 1
ATOM 670 N N . PRO A 1 81 ? 0.559 15.117 -5.478 1.00 88.38 81 PRO A N 1
ATOM 671 C CA . PRO A 1 81 ? 1.209 16.381 -5.135 1.00 88.38 81 PRO A CA 1
ATOM 672 C C . PRO A 1 81 ? 2.292 16.211 -4.060 1.00 88.38 81 PRO A C 1
ATOM 674 O O . PRO A 1 81 ? 2.157 15.380 -3.160 1.00 88.38 81 PRO A O 1
ATOM 677 N N . LYS A 1 82 ? 3.368 17.006 -4.133 1.00 84.81 82 LYS A N 1
ATOM 678 C CA . LYS A 1 82 ? 4.545 16.877 -3.247 1.00 84.81 82 LYS A CA 1
ATOM 679 C C . LYS A 1 82 ? 4.211 17.055 -1.770 1.00 84.81 82 LYS A C 1
ATOM 681 O O . LYS A 1 82 ? 4.830 16.426 -0.922 1.00 84.81 82 LYS A O 1
ATOM 686 N N . GLU A 1 83 ? 3.233 17.896 -1.474 1.00 85.12 83 GLU A N 1
ATOM 687 C CA . GLU A 1 83 ? 2.713 18.165 -0.139 1.00 85.12 83 GLU A CA 1
ATOM 688 C C . GLU A 1 83 ? 2.011 16.956 0.497 1.00 85.12 83 GLU A C 1
ATOM 690 O O . GLU A 1 83 ? 1.953 16.863 1.721 1.00 85.12 83 GLU A O 1
ATOM 695 N N . ASN A 1 84 ? 1.547 16.001 -0.315 1.00 86.75 84 ASN A N 1
ATOM 696 C CA . ASN A 1 84 ? 0.774 14.847 0.143 1.00 86.75 84 ASN A CA 1
ATOM 697 C C . ASN A 1 84 ? 1.636 13.605 0.391 1.00 86.75 84 ASN A C 1
ATOM 699 O O . ASN A 1 84 ? 1.099 12.550 0.730 1.00 86.75 84 ASN A O 1
ATOM 703 N N . PHE A 1 85 ? 2.962 13.685 0.225 1.00 91.00 85 PHE A N 1
ATOM 704 C CA . PHE A 1 85 ? 3.845 12.569 0.548 1.00 91.00 85 PHE A CA 1
ATOM 705 C C . PHE A 1 85 ? 5.114 12.986 1.287 1.00 91.00 85 PHE A C 1
ATOM 707 O O . PHE A 1 85 ? 5.695 14.048 1.079 1.00 91.00 85 PHE A O 1
ATOM 714 N N . LYS A 1 86 ? 5.587 12.093 2.155 1.00 91.31 86 LYS A N 1
ATOM 715 C CA . LYS A 1 86 ? 6.767 12.290 2.992 1.00 91.31 86 LYS A CA 1
ATOM 716 C C . LYS A 1 86 ? 7.666 11.065 2.917 1.00 91.31 86 LYS A C 1
ATOM 718 O O . LYS A 1 86 ? 7.286 9.969 3.326 1.00 91.31 86 LYS A O 1
ATOM 723 N N . LYS A 1 87 ? 8.898 11.258 2.444 1.00 91.56 87 LYS A N 1
ATOM 724 C CA . LYS A 1 87 ? 9.951 10.241 2.551 1.00 91.56 87 LYS A CA 1
ATOM 725 C C . LYS A 1 87 ? 10.502 10.235 3.974 1.00 91.56 87 LYS A C 1
ATOM 727 O O . LYS A 1 87 ? 10.993 11.255 4.448 1.00 91.56 87 LYS A O 1
ATOM 732 N N . ILE A 1 88 ? 10.432 9.086 4.636 1.00 91.50 88 ILE A N 1
ATOM 733 C CA . ILE A 1 88 ? 10.922 8.894 6.008 1.00 91.50 88 ILE A CA 1
ATOM 734 C C . ILE A 1 88 ? 12.318 8.287 6.004 1.00 91.50 88 ILE A C 1
ATOM 736 O O . ILE A 1 88 ? 13.167 8.671 6.805 1.00 91.50 88 ILE A O 1
ATOM 740 N N . LYS A 1 89 ? 12.564 7.348 5.088 1.00 92.06 89 LYS A N 1
ATOM 741 C CA . LYS A 1 89 ? 13.813 6.593 5.030 1.00 92.06 89 LYS A CA 1
ATOM 742 C C . LYS A 1 89 ? 14.245 6.396 3.574 1.00 92.06 89 LYS A C 1
ATOM 744 O O . LYS A 1 89 ? 13.421 5.936 2.786 1.00 92.06 89 LYS A O 1
ATOM 749 N N . PRO A 1 90 ? 15.493 6.733 3.203 1.00 92.69 90 PRO A N 1
ATOM 750 C CA . PRO A 1 90 ? 16.029 6.408 1.885 1.00 92.69 90 PRO A CA 1
ATOM 751 C C . PRO A 1 90 ? 16.380 4.919 1.788 1.00 92.69 90 PRO A C 1
ATOM 753 O O . PRO A 1 90 ? 16.754 4.302 2.792 1.00 92.69 90 PRO A O 1
ATOM 756 N N . TYR A 1 91 ? 16.331 4.361 0.582 1.00 93.44 91 TYR A N 1
ATOM 757 C CA . TYR A 1 91 ? 16.862 3.031 0.313 1.00 93.44 91 TYR A CA 1
ATOM 758 C C . TYR A 1 91 ? 18.390 3.080 0.167 1.00 93.44 91 TYR A C 1
ATOM 760 O O . TYR A 1 91 ? 18.939 3.878 -0.592 1.00 93.44 91 TYR A O 1
ATOM 768 N N . LYS A 1 92 ? 19.105 2.221 0.906 1.00 90.62 92 LYS A N 1
ATOM 769 C CA . LYS A 1 92 ? 20.582 2.199 0.956 1.00 90.62 92 LYS A CA 1
ATOM 770 C C . LYS A 1 92 ? 21.204 0.955 0.306 1.00 90.62 92 LYS A C 1
ATOM 772 O O . LYS A 1 92 ? 22.283 0.548 0.719 1.00 90.62 92 LYS A O 1
ATOM 777 N N . LYS A 1 93 ? 20.550 0.363 -0.706 1.00 82.19 93 LYS A N 1
ATOM 778 C CA . LYS A 1 93 ? 21.037 -0.830 -1.436 1.00 82.19 93 LYS A CA 1
ATOM 779 C C . LYS A 1 93 ? 21.357 -2.010 -0.506 1.00 82.19 93 LYS A C 1
ATOM 781 O O . LYS A 1 93 ? 22.502 -2.427 -0.369 1.00 82.19 93 LYS A O 1
ATOM 786 N N . GLY A 1 94 ? 20.324 -2.532 0.147 1.00 84.12 94 GLY A N 1
ATOM 787 C CA . GLY A 1 94 ? 20.421 -3.688 1.037 1.00 84.12 94 GLY A CA 1
ATOM 788 C C . GLY A 1 94 ? 19.067 -4.355 1.266 1.00 84.12 94 GLY A C 1
ATOM 789 O O . GLY A 1 94 ? 18.131 -4.148 0.494 1.00 84.12 94 GLY A O 1
ATOM 790 N N . ALA A 1 95 ? 18.965 -5.141 2.340 1.00 85.44 95 ALA A N 1
ATOM 791 C CA . ALA A 1 95 ? 17.728 -5.834 2.707 1.00 85.44 95 ALA A CA 1
ATOM 792 C C . ALA A 1 95 ? 16.652 -4.886 3.262 1.00 85.44 95 ALA A C 1
ATOM 794 O O . ALA A 1 95 ? 15.458 -5.144 3.122 1.00 85.44 95 ALA A O 1
ATOM 795 N N . GLU A 1 96 ? 17.057 -3.781 3.890 1.00 92.00 96 GLU A N 1
ATOM 796 C CA . GLU A 1 96 ? 16.113 -2.840 4.481 1.00 92.00 96 GLU A CA 1
ATOM 797 C C . GLU A 1 96 ? 15.480 -1.928 3.422 1.00 92.00 96 GLU A C 1
ATOM 799 O O . GLU A 1 96 ? 16.217 -1.279 2.672 1.00 92.00 96 GLU A O 1
ATOM 804 N N . PRO A 1 97 ? 14.144 -1.797 3.401 1.00 94.88 97 PRO A N 1
ATOM 805 C CA . PRO A 1 97 ? 13.473 -0.921 2.456 1.00 94.88 97 PRO A CA 1
ATOM 806 C C . PRO A 1 97 ? 13.661 0.555 2.823 1.00 94.88 97 PRO A C 1
ATOM 808 O O . PRO A 1 97 ? 13.803 0.927 3.998 1.00 94.88 97 PRO A O 1
ATOM 811 N N . GLY A 1 98 ? 13.589 1.406 1.805 1.00 96.38 98 GLY A N 1
ATOM 812 C CA . GLY A 1 98 ? 13.187 2.794 1.979 1.00 96.38 98 GLY A CA 1
ATOM 813 C C . GLY A 1 98 ? 11.701 2.890 2.344 1.00 96.38 98 GLY A C 1
ATOM 814 O O . GLY A 1 98 ? 10.934 1.943 2.168 1.00 96.38 98 GLY A O 1
ATOM 815 N N . VAL A 1 99 ? 11.286 4.033 2.893 1.00 95.75 99 VAL A N 1
ATOM 816 C CA . VAL A 1 99 ? 9.911 4.246 3.370 1.00 95.75 99 VAL A CA 1
ATOM 817 C C . VAL A 1 99 ? 9.389 5.602 2.919 1.00 95.75 99 VAL A C 1
ATOM 819 O O . VAL A 1 99 ? 9.985 6.640 3.234 1.00 95.75 99 VAL A O 1
ATOM 822 N N . ILE A 1 100 ? 8.246 5.590 2.235 1.00 95.56 100 ILE A N 1
ATOM 823 C CA . ILE A 1 100 ? 7.450 6.777 1.911 1.00 95.56 100 ILE A CA 1
ATOM 824 C C . ILE A 1 100 ? 6.048 6.606 2.486 1.00 95.56 100 ILE A C 1
ATOM 826 O O . ILE A 1 100 ? 5.448 5.537 2.378 1.00 95.56 100 ILE A O 1
ATOM 830 N N . PHE A 1 101 ? 5.532 7.681 3.070 1.00 95.56 101 PHE A N 1
ATOM 831 C CA . PHE A 1 101 ? 4.123 7.807 3.404 1.00 95.56 101 PHE A CA 1
ATOM 832 C C . PHE A 1 101 ? 3.432 8.754 2.440 1.00 95.56 101 PHE A C 1
ATOM 834 O O . PHE A 1 101 ? 4.009 9.773 2.065 1.00 95.56 101 PHE A O 1
ATOM 841 N N . ILE A 1 102 ? 2.200 8.424 2.078 1.00 94.81 102 ILE A N 1
ATOM 842 C CA . ILE A 1 102 ? 1.299 9.285 1.317 1.00 94.81 102 ILE A CA 1
ATOM 843 C C . ILE A 1 102 ? 0.024 9.414 2.135 1.00 94.81 102 ILE A C 1
ATOM 845 O O . ILE A 1 102 ? -0.497 8.402 2.594 1.00 94.81 102 ILE A O 1
ATOM 849 N N . GLU A 1 103 ? -0.468 10.630 2.313 1.00 92.56 103 GLU A N 1
ATOM 850 C CA . GLU A 1 103 ? -1.696 10.907 3.049 1.00 92.56 103 GLU A CA 1
ATOM 851 C C . GLU A 1 103 ? -2.654 11.702 2.163 1.00 92.56 103 GLU A C 1
ATOM 853 O O . GLU A 1 103 ? -2.259 12.669 1.510 1.00 92.56 103 GLU A O 1
ATOM 858 N N . GLN A 1 104 ? -3.907 11.256 2.091 1.00 90.50 104 GLN A N 1
ATOM 859 C CA . GLN A 1 104 ? -4.948 11.897 1.292 1.00 90.50 104 GLN A CA 1
ATOM 860 C C . GLN A 1 104 ? -6.279 11.870 2.048 1.00 90.50 104 GLN A C 1
ATOM 862 O O . GLN A 1 104 ? -6.568 10.930 2.786 1.00 90.50 104 GLN A O 1
ATOM 867 N N . ASN A 1 105 ? -7.123 12.874 1.817 1.00 88.62 105 ASN A N 1
ATOM 868 C CA . ASN A 1 105 ? -8.478 12.926 2.385 1.00 88.62 105 ASN A CA 1
ATOM 869 C C . ASN A 1 105 ? -9.508 12.177 1.522 1.00 88.62 105 ASN A C 1
ATOM 871 O O . ASN A 1 105 ? -10.624 11.925 1.954 1.00 88.62 105 ASN A O 1
ATOM 875 N N . GLU A 1 106 ? -9.126 11.808 0.299 1.00 86.94 106 GLU A N 1
ATOM 876 C CA . GLU A 1 106 ? -9.953 11.069 -0.650 1.00 86.94 106 GLU A CA 1
ATOM 877 C C . GLU A 1 106 ? -9.109 10.005 -1.354 1.00 86.94 106 GLU A C 1
ATOM 879 O O . GLU A 1 106 ? -7.895 10.154 -1.528 1.00 86.94 106 GLU A O 1
ATOM 884 N N . ILE A 1 107 ? -9.752 8.921 -1.789 1.00 87.38 107 ILE A N 1
ATOM 885 C CA . ILE A 1 107 ? -9.057 7.855 -2.509 1.00 87.38 107 ILE A CA 1
ATOM 886 C C . ILE A 1 107 ? -8.839 8.269 -3.960 1.00 87.38 107 ILE A C 1
ATOM 888 O O . ILE A 1 107 ? -9.768 8.286 -4.768 1.00 87.38 107 ILE A O 1
ATOM 892 N N . ASN A 1 108 ? -7.576 8.470 -4.329 1.00 90.69 108 ASN A N 1
ATOM 893 C CA . ASN A 1 108 ? -7.176 8.496 -5.728 1.00 90.69 108 ASN A CA 1
ATOM 894 C C . ASN A 1 108 ? -7.155 7.058 -6.286 1.00 90.69 108 ASN A C 1
ATOM 896 O O . ASN A 1 108 ? -6.163 6.335 -6.164 1.00 90.69 108 ASN A O 1
ATOM 900 N N . THR A 1 109 ? -8.270 6.630 -6.885 1.00 90.81 109 THR A N 1
ATOM 901 C CA . THR A 1 109 ? -8.415 5.264 -7.426 1.00 90.81 109 THR A CA 1
ATOM 902 C C . THR A 1 109 ? -7.415 4.942 -8.526 1.00 90.81 109 THR A C 1
ATOM 904 O O . THR A 1 109 ? -6.946 3.806 -8.599 1.00 90.81 109 THR A O 1
ATOM 907 N N . ASP A 1 110 ? -7.055 5.920 -9.354 1.00 93.00 110 ASP A N 1
ATOM 908 C CA . ASP A 1 110 ? -6.084 5.735 -10.429 1.00 93.00 110 ASP A CA 1
ATOM 909 C C . ASP A 1 110 ? -4.683 5.503 -9.872 1.00 93.00 110 ASP A C 1
ATOM 911 O O . ASP A 1 110 ? -3.963 4.620 -10.346 1.00 93.00 110 ASP A O 1
ATOM 915 N N . PHE A 1 111 ? -4.304 6.244 -8.828 1.00 94.81 111 PHE A N 1
ATOM 916 C CA . PHE A 1 111 ? -3.055 6.006 -8.116 1.00 94.81 111 PHE A CA 1
ATOM 917 C C . PHE A 1 111 ? -3.048 4.631 -7.447 1.00 94.81 111 PHE A C 1
A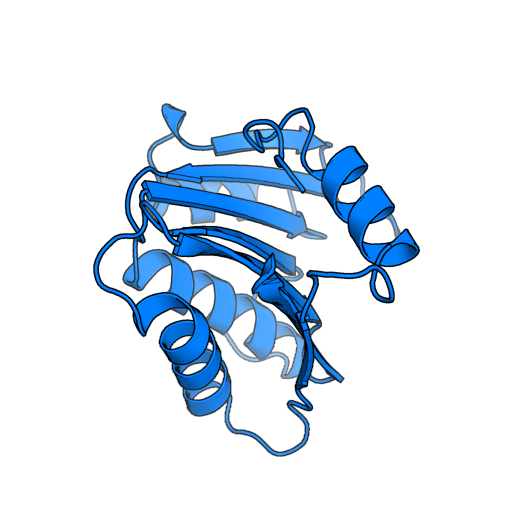TOM 919 O O . PHE A 1 111 ? -2.100 3.874 -7.655 1.00 94.81 111 PHE A O 1
ATOM 926 N N . LEU A 1 112 ? -4.109 4.278 -6.711 1.00 94.81 112 LEU A N 1
ATOM 927 C CA . LEU A 1 112 ? -4.212 2.992 -6.018 1.00 94.81 112 LEU A CA 1
ATOM 928 C C . LEU A 1 112 ? -4.137 1.810 -7.000 1.00 94.81 112 LEU A C 1
ATOM 930 O O . LEU A 1 112 ? -3.360 0.882 -6.793 1.00 94.81 112 LEU A O 1
ATOM 934 N N . LYS A 1 113 ? -4.871 1.854 -8.117 1.00 96.06 113 LYS A N 1
ATOM 935 C CA . LYS A 1 113 ? -4.768 0.828 -9.170 1.00 96.06 113 LYS A CA 1
ATOM 936 C C . LYS A 1 113 ? -3.355 0.754 -9.743 1.00 96.06 113 LYS A C 1
ATOM 938 O O . LYS A 1 113 ? -2.821 -0.337 -9.910 1.00 96.06 113 LYS A O 1
ATOM 943 N N . SER A 1 114 ? -2.749 1.907 -10.026 1.00 96.69 114 SER A N 1
ATOM 944 C CA . SER A 1 114 ? -1.416 1.995 -10.628 1.00 96.69 114 SER A CA 1
ATOM 945 C C . SER A 1 114 ? -0.316 1.454 -9.706 1.00 96.69 114 SER A C 1
ATOM 947 O O . SER A 1 114 ? 0.544 0.704 -10.165 1.00 96.69 114 SER A O 1
ATOM 949 N N . ILE A 1 115 ? -0.336 1.791 -8.409 1.00 96.44 115 ILE A N 1
ATOM 950 C CA . ILE A 1 115 ? 0.669 1.302 -7.451 1.00 96.44 115 ILE A CA 1
ATOM 951 C C . ILE A 1 115 ? 0.509 -0.202 -7.205 1.00 96.44 115 ILE A C 1
ATOM 953 O O . ILE A 1 115 ? 1.507 -0.918 -7.182 1.00 96.44 115 ILE A O 1
ATOM 957 N N . LEU A 1 116 ? -0.727 -0.702 -7.097 1.00 96.38 116 LEU A N 1
ATOM 958 C CA . LEU A 1 116 ? -0.982 -2.132 -6.911 1.00 96.38 116 LEU A CA 1
ATOM 959 C C . LEU A 1 116 ? -0.609 -2.951 -8.144 1.00 96.38 116 LEU A C 1
ATOM 961 O O . LEU A 1 116 ? -0.033 -4.024 -8.003 1.00 96.38 116 LEU A O 1
ATOM 965 N N . LEU A 1 117 ? -0.890 -2.438 -9.346 1.00 96.81 117 LEU A N 1
ATOM 966 C CA . LEU A 1 117 ? -0.458 -3.074 -10.587 1.00 96.81 117 LEU A CA 1
ATOM 967 C C . LEU A 1 117 ? 1.055 -3.276 -10.578 1.00 96.81 117 LEU A C 1
ATOM 969 O O . LEU A 1 117 ? 1.500 -4.399 -10.770 1.00 96.81 117 LEU A O 1
ATOM 973 N N . ARG A 1 118 ? 1.823 -2.219 -10.284 1.00 96.25 118 ARG A N 1
ATOM 974 C CA . ARG A 1 118 ? 3.291 -2.266 -10.222 1.00 96.25 118 ARG A CA 1
ATOM 975 C C . ARG A 1 118 ? 3.820 -3.216 -9.153 1.00 96.25 118 ARG A C 1
ATOM 977 O O . ARG A 1 118 ? 4.772 -3.939 -9.422 1.00 96.25 118 ARG A O 1
ATOM 984 N N . HIS A 1 119 ? 3.180 -3.229 -7.985 1.00 95.62 119 HIS A N 1
ATOM 985 C CA . HIS A 1 119 ? 3.493 -4.151 -6.897 1.00 95.62 119 HIS A CA 1
ATOM 986 C C . HIS A 1 119 ? 3.327 -5.617 -7.324 1.00 95.62 119 HIS A C 1
ATOM 988 O O . HIS A 1 119 ? 4.269 -6.391 -7.223 1.00 95.62 119 HIS A O 1
ATOM 994 N N . PHE A 1 120 ? 2.162 -6.004 -7.853 1.00 95.56 120 PHE A N 1
ATOM 995 C CA . PHE A 1 120 ? 1.913 -7.401 -8.231 1.00 95.56 120 PHE A CA 1
ATOM 996 C C . PHE A 1 120 ? 2.701 -7.845 -9.463 1.00 95.56 120 PHE A C 1
ATOM 998 O O . PHE A 1 120 ? 3.070 -9.009 -9.589 1.00 95.56 120 PHE A O 1
ATOM 1005 N N . ASN A 1 121 ? 2.945 -6.923 -10.388 1.00 95.56 121 ASN A N 1
ATOM 1006 C CA . ASN A 1 121 ? 3.720 -7.185 -11.589 1.00 95.56 121 ASN A CA 1
ATOM 1007 C C . ASN A 1 121 ? 5.203 -7.465 -11.305 1.00 95.56 121 ASN A C 1
ATOM 1009 O O . ASN A 1 121 ? 5.846 -8.122 -12.124 1.00 95.56 121 ASN A O 1
ATOM 1013 N N . PHE A 1 122 ? 5.736 -6.986 -10.175 1.00 94.38 122 PHE A N 1
ATOM 1014 C CA . PHE A 1 122 ? 7.115 -7.245 -9.767 1.00 94.38 122 PHE A CA 1
ATOM 1015 C C . PHE A 1 122 ? 7.389 -8.746 -9.622 1.00 94.38 122 PHE A C 1
ATOM 1017 O O . PHE A 1 122 ? 8.334 -9.247 -10.225 1.00 94.38 122 PHE A O 1
ATOM 1024 N N . GLU A 1 123 ? 6.497 -9.480 -8.951 1.00 88.81 123 GLU A N 1
ATOM 1025 C CA . GLU A 1 123 ? 6.609 -10.940 -8.788 1.00 88.81 123 GLU A CA 1
ATOM 1026 C C . GL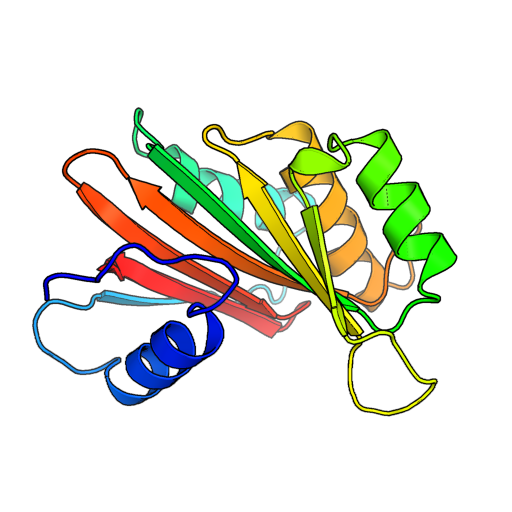U A 1 123 ? 6.544 -11.703 -10.114 1.00 88.81 123 GLU A C 1
ATOM 1028 O O . GLU A 1 123 ? 7.123 -12.775 -10.264 1.00 88.81 123 GLU A O 1
ATOM 1033 N N . LEU A 1 124 ? 5.844 -11.143 -11.103 1.00 90.25 124 LEU A N 1
ATOM 1034 C CA . LEU A 1 124 ? 5.723 -11.734 -12.435 1.00 90.25 124 LEU A CA 1
ATOM 1035 C C . LEU A 1 124 ? 6.799 -11.245 -13.413 1.00 90.25 124 LEU A C 1
ATOM 1037 O O . LEU A 1 124 ? 6.739 -11.607 -14.589 1.00 90.25 124 LEU A O 1
ATOM 1041 N N . ALA A 1 125 ? 7.730 -10.393 -12.967 1.00 93.69 125 ALA A N 1
ATOM 1042 C CA . ALA A 1 125 ? 8.713 -9.716 -13.813 1.00 93.69 125 ALA A CA 1
ATOM 1043 C C . ALA A 1 125 ? 8.083 -9.057 -15.063 1.00 93.69 125 ALA A C 1
ATOM 1045 O O . ALA A 1 125 ? 8.609 -9.156 -16.174 1.00 93.69 125 ALA A O 1
ATOM 1046 N N . LYS A 1 126 ? 6.919 -8.411 -14.899 1.00 95.62 126 LYS A N 1
ATOM 1047 C CA . LYS A 1 126 ? 6.114 -7.867 -16.004 1.00 95.62 126 L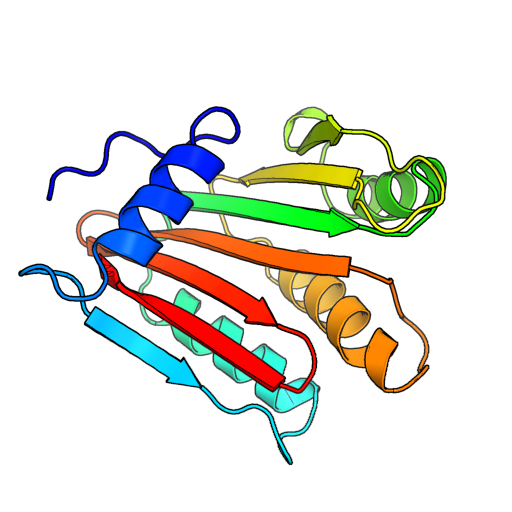YS A CA 1
ATOM 1048 C C . LYS A 1 126 ? 5.982 -6.351 -15.922 1.00 95.62 126 LYS A C 1
ATOM 1050 O O . LYS A 1 126 ? 5.436 -5.835 -14.965 1.00 95.62 126 LYS A O 1
ATOM 1055 N N . GLU A 1 127 ? 6.370 -5.608 -16.952 1.00 95.31 127 GLU A N 1
ATOM 1056 C CA . GLU A 1 127 ? 6.148 -4.155 -16.941 1.00 95.31 127 GLU A CA 1
ATOM 1057 C C . GLU A 1 127 ? 4.646 -3.785 -17.020 1.00 95.31 127 GLU A C 1
ATOM 1059 O O . GLU A 1 127 ? 3.880 -4.448 -17.731 1.00 95.31 127 GLU A O 1
ATOM 1064 N N . PRO A 1 128 ? 4.189 -2.713 -16.341 1.00 94.88 128 PRO A N 1
ATOM 1065 C CA . PRO A 1 128 ? 4.947 -1.859 -15.424 1.00 94.88 128 PRO A CA 1
ATOM 1066 C C . PRO A 1 128 ? 5.155 -2.520 -14.051 1.00 94.88 128 PRO A C 1
ATOM 1068 O O . PRO A 1 128 ? 4.169 -2.957 -13.459 1.00 94.88 128 PRO A O 1
ATOM 1071 N N . LEU A 1 129 ? 6.373 -2.518 -13.503 1.00 94.69 129 LEU A N 1
ATOM 1072 C CA . LEU A 1 129 ? 6.669 -3.057 -12.161 1.00 94.69 129 LEU A CA 1
ATOM 1073 C C . LEU A 1 129 ? 7.401 -2.054 -11.257 1.00 94.69 129 LEU A C 1
ATOM 1075 O O . LEU A 1 129 ? 7.914 -1.048 -11.738 1.00 94.69 129 LEU A O 1
ATOM 1079 N N . LEU A 1 130 ? 7.356 -2.286 -9.942 1.00 95.12 130 LEU A N 1
ATOM 1080 C CA . LEU A 1 130 ? 8.206 -1.650 -8.925 1.00 95.12 130 LEU A CA 1
ATOM 1081 C C . LEU A 1 130 ? 8.413 -2.645 -7.777 1.00 95.12 130 LEU A C 1
ATOM 1083 O O . LEU A 1 130 ? 7.447 -3.249 -7.312 1.00 95.12 130 LEU A O 1
ATOM 1087 N N . ASN A 1 131 ? 9.635 -2.752 -7.265 1.00 94.75 131 ASN A N 1
ATOM 1088 C CA . ASN A 1 131 ? 9.968 -3.523 -6.075 1.00 94.75 131 ASN A CA 1
ATOM 1089 C C . ASN A 1 131 ? 9.495 -2.795 -4.811 1.00 94.75 131 ASN A C 1
ATOM 1091 O O . ASN A 1 131 ? 10.234 -2.035 -4.168 1.00 94.75 131 ASN A O 1
ATOM 1095 N N . ILE A 1 132 ? 8.220 -2.985 -4.482 1.00 95.44 132 ILE A N 1
ATOM 1096 C CA . ILE A 1 132 ? 7.551 -2.314 -3.371 1.00 95.44 132 ILE A CA 1
ATOM 1097 C C . ILE A 1 132 ? 6.661 -3.271 -2.590 1.00 95.44 132 ILE A C 1
ATOM 1099 O O . ILE A 1 132 ? 6.204 -4.281 -3.111 1.00 95.44 132 ILE A O 1
ATOM 1103 N N . ARG A 1 133 ? 6.329 -2.890 -1.358 1.00 95.31 133 ARG A N 1
ATOM 1104 C CA . ARG A 1 133 ? 5.217 -3.442 -0.578 1.00 95.31 133 ARG A CA 1
ATOM 1105 C C . ARG A 1 133 ? 4.310 -2.306 -0.136 1.00 95.31 133 ARG A C 1
ATOM 1107 O O . ARG A 1 133 ? 4.790 -1.259 0.306 1.00 95.31 133 ARG A O 1
ATOM 1114 N N . VAL A 1 134 ? 3.004 -2.522 -0.251 1.00 95.50 134 VAL A N 1
ATOM 1115 C CA . VAL A 1 134 ? 1.991 -1.496 0.003 1.00 95.50 134 VAL A CA 1
ATOM 1116 C C . VAL A 1 134 ? 1.208 -1.856 1.257 1.00 95.50 134 VAL A C 1
ATOM 1118 O O . VAL A 1 134 ? 0.588 -2.914 1.333 1.00 95.50 134 VAL A O 1
ATOM 1121 N N . LEU A 1 135 ? 1.212 -0.955 2.235 1.00 95.31 135 LEU A N 1
ATOM 1122 C CA . LEU A 1 135 ? 0.299 -1.008 3.366 1.00 95.31 135 LEU A CA 1
ATOM 1123 C C . LEU A 1 135 ? -0.658 0.176 3.267 1.00 95.31 135 LEU A C 1
ATOM 1125 O O . LEU A 1 135 ? -0.240 1.294 2.960 1.00 95.31 135 LEU A O 1
ATOM 1129 N N . LEU A 1 136 ? -1.933 -0.071 3.534 1.00 93.88 136 LEU A N 1
ATOM 1130 C CA . LEU A 1 136 ? -2.993 0.926 3.476 1.00 93.88 136 LEU A CA 1
ATOM 1131 C C . LEU A 1 136 ? -3.660 1.021 4.836 1.00 93.88 136 LEU A C 1
ATOM 1133 O O . LEU A 1 136 ? -4.038 0.007 5.414 1.00 93.88 136 LEU A O 1
ATOM 1137 N N . PHE A 1 137 ? -3.857 2.239 5.310 1.00 92.69 137 PHE A N 1
ATOM 1138 C CA . PHE A 1 137 ? -4.811 2.546 6.359 1.00 92.69 137 PHE A CA 1
ATOM 1139 C C . PHE A 1 137 ? -5.918 3.408 5.768 1.00 92.69 137 PHE A C 1
ATOM 1141 O O . PHE A 1 137 ? -5.633 4.371 5.064 1.00 92.69 137 PHE A O 1
ATOM 1148 N N . VAL A 1 138 ? -7.167 3.069 6.061 1.00 91.44 138 VAL A N 1
ATOM 1149 C CA . VAL A 1 138 ? -8.346 3.795 5.602 1.00 91.44 138 VAL A CA 1
ATOM 1150 C C . VAL A 1 138 ? -9.237 4.072 6.799 1.00 91.44 138 VAL A C 1
ATOM 1152 O O . VAL A 1 138 ? -9.706 3.147 7.463 1.00 91.44 138 VAL A O 1
ATOM 1155 N N . LYS A 1 139 ? -9.499 5.347 7.063 1.00 89.19 139 LYS A N 1
ATOM 1156 C CA . LYS A 1 139 ? -10.470 5.793 8.058 1.00 89.19 139 LYS A CA 1
ATOM 1157 C C . LYS A 1 139 ? -11.809 6.011 7.366 1.00 89.19 139 LYS A C 1
ATOM 1159 O O . LYS A 1 139 ? -11.918 6.877 6.497 1.00 89.19 139 LYS A O 1
ATOM 1164 N N . MET A 1 140 ? -12.825 5.241 7.747 1.00 87.88 140 MET A N 1
ATOM 1165 C CA . MET A 1 140 ? -14.188 5.429 7.251 1.00 87.88 140 MET A CA 1
ATOM 1166 C C . MET A 1 140 ? -14.960 6.345 8.208 1.00 87.88 140 MET A C 1
ATOM 1168 O O . MET A 1 140 ? -14.981 6.138 9.423 1.00 87.88 140 MET A O 1
ATOM 1172 N N . LYS A 1 141 ? -15.622 7.358 7.657 1.00 86.12 141 LYS A N 1
ATOM 1173 C CA . LYS A 1 141 ? -16.410 8.355 8.377 1.00 86.12 141 LYS A CA 1
ATOM 1174 C C . LYS A 1 141 ? -17.497 7.678 9.205 1.00 86.12 141 LYS A C 1
ATOM 1176 O O . LYS A 1 141 ? -18.362 6.994 8.661 1.00 86.12 141 LYS A O 1
ATOM 1181 N N . ASN A 1 142 ? -17.486 7.929 10.514 1.00 80.56 142 ASN A N 1
ATOM 1182 C CA . ASN A 1 142 ? -18.445 7.378 11.482 1.00 80.56 142 ASN A CA 1
ATOM 1183 C C . ASN A 1 142 ? -18.567 5.838 11.446 1.00 80.56 142 ASN A C 1
ATOM 1185 O O . ASN A 1 142 ? -19.596 5.291 11.843 1.00 80.56 142 ASN A O 1
ATOM 1189 N N . GLN A 1 143 ? -17.544 5.143 10.950 1.00 82.06 143 GLN A N 1
ATOM 1190 C CA . GLN A 1 143 ? -17.517 3.693 10.776 1.00 82.06 143 GLN A CA 1
ATOM 1191 C C . GLN A 1 143 ? -16.197 3.123 11.321 1.00 82.06 143 GLN A C 1
ATOM 1193 O O . GLN A 1 143 ? -15.503 3.767 12.110 1.00 82.06 143 GLN A O 1
ATOM 1198 N N . PHE A 1 144 ? -15.886 1.885 10.942 1.00 84.75 144 PHE A N 1
ATOM 1199 C CA . PHE A 1 144 ? -14.641 1.216 11.284 1.00 84.75 144 PHE A CA 1
ATOM 1200 C C . PHE A 1 144 ? -13.460 1.759 10.474 1.00 84.75 144 PHE A C 1
ATOM 1202 O O . PHE A 1 144 ? -13.626 2.344 9.406 1.00 84.75 144 PHE A O 1
ATOM 1209 N N . SER A 1 145 ? -12.243 1.533 10.957 1.00 87.69 145 SER A N 1
ATOM 1210 C CA . SER A 1 145 ? -11.038 1.752 10.145 1.00 87.69 145 SER A CA 1
ATOM 1211 C C . SER A 1 145 ? -10.531 0.441 9.560 1.00 87.69 145 SER A C 1
ATOM 1213 O O . SER A 1 145 ? -10.675 -0.617 10.172 1.00 87.69 145 SER A O 1
ATOM 1215 N N . ILE A 1 146 ? -9.933 0.512 8.376 1.00 90.00 146 ILE A N 1
ATOM 1216 C CA . ILE A 1 146 ? -9.400 -0.634 7.646 1.00 90.00 146 ILE A CA 1
ATOM 1217 C C . ILE A 1 146 ? -7.891 -0.499 7.580 1.00 90.00 146 ILE A C 1
ATOM 1219 O O . ILE A 1 146 ? -7.365 0.553 7.229 1.00 90.00 146 ILE A O 1
ATOM 1223 N N . LEU A 1 147 ? -7.194 -1.582 7.874 1.00 91.62 147 LEU A N 1
ATOM 1224 C CA . LEU A 1 147 ? -5.768 -1.700 7.655 1.00 91.62 147 LEU A CA 1
ATOM 1225 C C . LEU A 1 147 ? -5.515 -2.904 6.754 1.00 91.62 147 LEU A C 1
ATOM 1227 O O . LEU A 1 147 ? -5.896 -4.024 7.096 1.00 91.62 147 LEU A O 1
ATOM 1231 N N . LEU A 1 148 ? -4.870 -2.665 5.619 1.00 93.19 148 LEU A N 1
ATOM 1232 C CA . LEU A 1 148 ? -4.493 -3.687 4.655 1.00 93.19 148 LEU A CA 1
ATOM 1233 C C . LEU A 1 148 ? -2.974 -3.758 4.569 1.00 93.19 148 LEU A C 1
ATOM 1235 O O . LEU A 1 148 ? -2.307 -2.761 4.309 1.00 93.19 148 LEU A O 1
ATOM 1239 N N . ASP A 1 149 ? -2.437 -4.951 4.759 1.00 93.50 149 ASP A N 1
ATOM 1240 C CA . ASP A 1 149 ? -1.047 -5.276 4.477 1.00 93.50 149 ASP A CA 1
ATOM 1241 C C . ASP A 1 149 ? -1.023 -6.191 3.255 1.00 93.50 149 ASP A C 1
ATOM 1243 O O . ASP A 1 149 ? -1.446 -7.348 3.325 1.00 93.50 149 ASP A O 1
ATOM 1247 N N . ILE A 1 150 ? -0.635 -5.625 2.113 1.00 94.44 150 ILE A N 1
ATOM 1248 C CA . ILE A 1 150 ? -0.698 -6.278 0.808 1.00 94.44 150 ILE A CA 1
ATOM 1249 C C . ILE A 1 150 ? 0.685 -6.860 0.539 1.00 94.44 150 ILE A C 1
ATOM 1251 O O . ILE A 1 150 ? 1.656 -6.125 0.343 1.00 94.44 150 ILE A O 1
ATOM 1255 N N . TYR A 1 151 ? 0.768 -8.184 0.606 1.00 85.06 151 TYR A N 1
ATOM 1256 C CA . TYR A 1 151 ? 2.005 -8.936 0.542 1.00 85.06 151 TYR A CA 1
ATOM 1257 C C . TYR A 1 151 ? 2.030 -9.754 -0.741 1.00 85.06 151 TYR A C 1
ATOM 1259 O O . TYR A 1 151 ? 1.501 -10.862 -0.778 1.00 85.06 151 TYR A O 1
ATOM 1267 N N . ASP A 1 152 ? 2.606 -9.138 -1.774 1.00 77.50 152 ASP A N 1
ATOM 1268 C CA . ASP A 1 152 ? 2.945 -9.744 -3.060 1.00 77.50 152 ASP A CA 1
ATOM 1269 C C . ASP A 1 152 ? 1.870 -10.708 -3.593 1.00 77.50 152 ASP A C 1
ATOM 1271 O O . ASP A 1 152 ? 0.680 -10.373 -3.625 1.00 77.50 152 ASP A O 1
ATOM 1275 N N . ASP A 1 153 ? 2.253 -11.882 -4.079 1.00 75.06 153 ASP A N 1
ATOM 1276 C CA . ASP A 1 153 ? 1.323 -12.915 -4.505 1.00 75.06 153 ASP A CA 1
ATOM 1277 C C . ASP A 1 153 ? 0.832 -13.800 -3.348 1.00 75.06 153 ASP A C 1
ATOM 1279 O O . ASP A 1 153 ? -0.192 -14.465 -3.510 1.00 75.06 153 ASP A O 1
ATOM 1283 N N . ARG A 1 154 ? 1.478 -13.743 -2.174 1.00 79.94 154 ARG A N 1
ATOM 1284 C CA . ARG A 1 154 ? 1.174 -14.572 -0.992 1.00 79.94 154 ARG A CA 1
ATOM 1285 C C . ARG A 1 154 ? -0.078 -14.155 -0.227 1.00 79.94 154 ARG A C 1
ATOM 1287 O O . ARG A 1 154 ? -0.550 -14.912 0.632 1.00 79.94 154 ARG A O 1
ATOM 1294 N N . GLY A 1 155 ? -0.595 -12.953 -0.476 1.00 90.44 155 GLY A N 1
ATOM 1295 C CA . GLY A 1 155 ? -1.924 -12.546 -0.032 1.00 90.44 155 GLY A CA 1
ATOM 1296 C C . GLY A 1 155 ? -2.021 -11.154 0.583 1.00 90.44 155 GLY A C 1
ATOM 1297 O O . GLY A 1 155 ? -1.132 -10.313 0.500 1.00 90.44 155 GLY A O 1
ATOM 1298 N N . CYS A 1 156 ? -3.147 -10.906 1.242 1.00 93.44 156 CYS A N 1
ATOM 1299 C CA . CYS A 1 156 ? -3.420 -9.660 1.946 1.00 93.44 156 CYS A CA 1
ATOM 1300 C C . CYS A 1 156 ? -3.942 -9.943 3.354 1.00 93.44 156 CYS A C 1
ATOM 1302 O O . CYS A 1 156 ? -4.873 -10.730 3.541 1.00 93.44 156 CYS A O 1
ATOM 1304 N N . TYR A 1 157 ? -3.359 -9.285 4.353 1.00 91.81 157 TYR A N 1
ATOM 1305 C CA . TYR A 1 157 ? -3.917 -9.261 5.701 1.00 91.81 157 TYR A CA 1
ATOM 1306 C C . TYR A 1 157 ? -4.801 -8.031 5.853 1.00 91.81 157 TYR A C 1
ATOM 1308 O O . TYR A 1 157 ? -4.332 -6.906 5.688 1.00 91.81 157 TYR A O 1
ATOM 1316 N N . ALA A 1 158 ? -6.068 -8.253 6.188 1.00 91.62 158 ALA A N 1
ATOM 1317 C CA . ALA A 1 158 ? -7.044 -7.204 6.425 1.00 91.62 158 ALA A CA 1
ATOM 1318 C C . ALA A 1 158 ? -7.432 -7.163 7.902 1.00 91.62 158 ALA A C 1
ATOM 1320 O O . ALA A 1 158 ? -7.735 -8.196 8.504 1.00 91.62 158 ALA A O 1
ATOM 1321 N N . TYR A 1 159 ? -7.463 -5.965 8.472 1.00 89.19 159 TYR A N 1
ATOM 1322 C CA . TYR A 1 159 ? -7.903 -5.710 9.838 1.00 89.19 159 TYR A CA 1
ATOM 1323 C C . TYR A 1 159 ? -8.957 -4.604 9.832 1.00 89.19 159 TYR A C 1
ATOM 1325 O O . TYR A 1 159 ? -8.748 -3.559 9.221 1.00 89.19 159 TYR A O 1
ATOM 1333 N N . TYR A 1 160 ? -10.061 -4.837 10.534 1.00 88.38 160 TYR A N 1
ATOM 1334 C CA . TYR A 1 160 ? -11.190 -3.925 10.684 1.00 88.38 160 TYR A CA 1
ATOM 1335 C C . TYR A 1 160 ? -11.354 -3.576 12.160 1.00 88.38 160 TYR A C 1
ATOM 1337 O O . TYR A 1 160 ? -11.339 -4.469 13.018 1.00 88.38 160 TYR A O 1
ATOM 1345 N N . LEU A 1 161 ? -11.483 -2.283 12.436 1.00 82.00 161 LEU A N 1
ATOM 1346 C CA . LEU A 1 161 ? -11.329 -1.680 13.759 1.00 82.00 161 LEU A CA 1
ATOM 1347 C C . LEU A 1 161 ? -12.530 -0.849 14.190 1.00 82.00 161 LEU A C 1
ATOM 1349 O O . LEU A 1 161 ? -12.902 0.031 13.388 1.00 82.00 161 LEU A O 1
#

Secondary structure (DSSP, 8-state):
--PPPP-TTTHHHHHHHHHHHTTSTT-EEEEE--TT--HHHHHHHHHHHHHTSS-EEEEEEEEEE-S-HHHHHHHHHTTS-GGGEEEEE---SSSSPEEEEEEESS--HHHHHHHHHHHHHHHTT-SS---EEEEEEEEETTS-EEEEEEETTTEEEEEE-

Sequence (161 aa):
MKIDDITPNNFDKVFEKMLKDKKKRGVANARIDFENISINDKIKLILFLIFNGNGVENIIYKILFWENDTEIKNYIETKIPKENFKKIKPYKKGAEPGVIFIEQNEINTDFLKSILLRHFNFELAKEPLLNIRVLLFVKMKNQFSILLDIYDDRGCYAYYL

Radius of gyration: 15.18 Å; chains: 1; bounding box: 40×36×38 Å

Organism: NCBI:txid1780362

pLDDT: mean 87.91, std 9.38, range [47.72, 96.81]

Foldseek 3Di:
DPDDDDDPVCPVVVVVVCVVCCPPPPKDKDWFALPPPDLVVQLVVVCCVQVVDDAFQKKKKKKWAQDAPVVVVVVCVVQAPPVQKDFDAGHDNDPGTTIMMGMDRDDPSVVSSVQSSQQQVVVVVHPPHGRIWIWMWTDGVVAWIWIWGQDHNRTIMIMTD